Protein AF-A0A2R4SA44-F1 (afdb_monomer)

Structure (mmCIF, N/CA/C/O backbone):
data_AF-A0A2R4SA44-F1
#
_entry.id   AF-A0A2R4SA44-F1
#
loop_
_atom_site.group_PDB
_atom_site.id
_atom_site.type_symbol
_atom_site.label_atom_id
_atom_site.label_alt_id
_atom_site.label_comp_id
_atom_site.label_asym_id
_atom_site.label_entity_id
_atom_site.label_seq_id
_atom_site.pdbx_PDB_ins_code
_atom_site.Cartn_x
_atom_site.Cartn_y
_atom_site.Cartn_z
_atom_site.occupancy
_atom_site.B_iso_or_equiv
_atom_site.auth_seq_id
_atom_site.auth_comp_id
_atom_site.auth_asym_id
_atom_site.auth_atom_id
_atom_site.pdbx_PDB_model_num
ATOM 1 N N . CYS A 1 1 ? -19.743 -7.167 -14.452 1.00 91.62 1 CYS A N 1
ATOM 2 C CA . CYS A 1 1 ? -18.501 -6.461 -14.845 1.00 91.62 1 CYS A CA 1
ATOM 3 C C . CYS A 1 1 ? -17.297 -7.397 -15.004 1.00 91.62 1 CYS A C 1
ATOM 5 O O . CYS A 1 1 ? -16.181 -6.902 -15.011 1.00 91.62 1 CYS A O 1
ATOM 7 N N . GLN A 1 2 ? -17.499 -8.715 -15.135 1.00 97.06 2 GLN A N 1
ATOM 8 C CA . GLN A 1 2 ? -16.408 -9.694 -15.089 1.00 97.06 2 GLN A CA 1
ATOM 9 C C . GLN A 1 2 ? -15.374 -9.476 -16.199 1.00 97.06 2 GLN A C 1
ATOM 11 O O . GLN A 1 2 ? -14.246 -9.126 -15.887 1.00 97.06 2 GLN A O 1
ATOM 16 N N . ASN A 1 3 ? -15.797 -9.487 -17.468 1.00 97.31 3 ASN A N 1
ATOM 17 C CA . ASN A 1 3 ? -14.891 -9.265 -18.604 1.00 97.31 3 ASN A CA 1
ATOM 18 C C . ASN A 1 3 ? -14.083 -7.960 -18.492 1.00 97.31 3 ASN A C 1
ATOM 20 O O . ASN A 1 3 ? -12.915 -7.919 -18.849 1.00 97.31 3 ASN A O 1
ATOM 24 N N . THR A 1 4 ? -14.688 -6.880 -17.989 1.00 97.94 4 THR A N 1
ATOM 25 C CA . THR A 1 4 ? -13.991 -5.596 -17.808 1.00 97.94 4 THR A CA 1
ATOM 26 C C . THR A 1 4 ? -12.932 -5.666 -16.709 1.00 97.94 4 THR A C 1
ATOM 28 O O . THR A 1 4 ? -11.881 -5.046 -16.841 1.00 97.94 4 THR A O 1
ATOM 31 N N . ILE A 1 5 ? -13.203 -6.407 -15.631 1.00 98.12 5 ILE A N 1
ATOM 32 C CA . ILE A 1 5 ? -12.246 -6.625 -14.542 1.00 98.12 5 ILE A CA 1
ATOM 33 C C . ILE A 1 5 ? -11.089 -7.493 -15.036 1.00 98.12 5 ILE A C 1
ATOM 35 O O . ILE A 1 5 ? -9.943 -7.129 -14.801 1.00 98.12 5 ILE A O 1
ATOM 39 N N . ASP A 1 6 ? -11.371 -8.569 -15.768 1.00 98.12 6 ASP A N 1
ATOM 40 C CA . ASP A 1 6 ? -10.335 -9.464 -16.295 1.00 98.12 6 ASP A CA 1
ATOM 41 C C . ASP A 1 6 ? -9.391 -8.706 -17.240 1.00 98.12 6 ASP A C 1
ATOM 43 O O . ASP A 1 6 ? -8.179 -8.708 -17.045 1.00 98.12 6 ASP A O 1
ATOM 47 N N . ILE A 1 7 ? -9.947 -7.912 -18.166 1.00 98.06 7 ILE A N 1
ATOM 48 C CA . ILE A 1 7 ? -9.161 -7.044 -19.056 1.00 98.06 7 ILE A CA 1
ATOM 49 C C . ILE A 1 7 ? -8.307 -6.046 -18.260 1.00 98.06 7 ILE A C 1
ATOM 51 O O . ILE A 1 7 ? -7.158 -5.790 -18.620 1.00 98.06 7 ILE A O 1
ATOM 55 N N . LEU A 1 8 ? -8.843 -5.448 -17.192 1.00 97.94 8 LEU A N 1
ATOM 56 C CA . 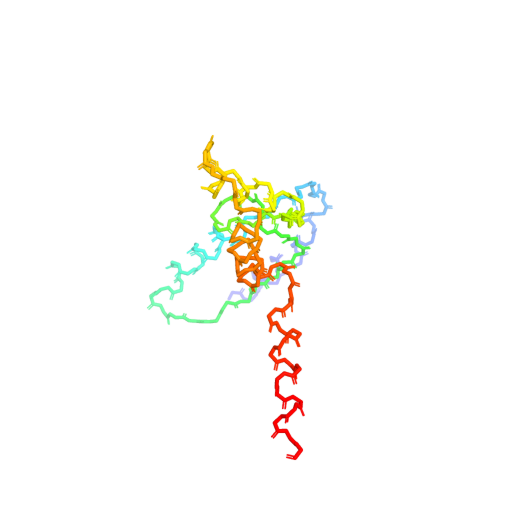LEU A 1 8 ? -8.075 -4.523 -16.355 1.00 97.94 8 LEU A CA 1
ATOM 57 C C . LEU A 1 8 ? -6.901 -5.234 -15.668 1.00 97.94 8 LEU A C 1
ATOM 59 O O . LEU A 1 8 ? -5.798 -4.686 -15.637 1.00 97.94 8 LEU A O 1
ATOM 63 N N . LEU A 1 9 ? -7.136 -6.428 -15.123 1.00 97.62 9 LEU A N 1
ATOM 64 C CA . LEU A 1 9 ? -6.130 -7.206 -14.401 1.00 97.62 9 LEU A CA 1
ATOM 65 C C . LEU A 1 9 ? -5.030 -7.724 -15.334 1.00 97.62 9 LEU A C 1
ATOM 67 O O . LEU A 1 9 ? -3.857 -7.612 -14.980 1.00 97.62 9 LEU A O 1
ATOM 71 N N . ASP A 1 10 ? -5.378 -8.181 -16.538 1.00 97.81 10 ASP A N 1
ATOM 72 C CA . ASP A 1 10 ? -4.411 -8.627 -17.550 1.00 97.81 10 ASP A CA 1
ATOM 73 C C . ASP A 1 10 ? -3.506 -7.483 -18.026 1.00 97.81 10 ASP A C 1
ATOM 75 O O . ASP A 1 10 ? -2.307 -7.662 -18.252 1.00 97.81 10 ASP A O 1
ATOM 79 N N . ASN A 1 11 ? -4.061 -6.273 -18.141 1.00 97.88 11 ASN A N 1
ATOM 80 C CA . ASN A 1 11 ? -3.314 -5.098 -18.588 1.00 97.88 11 ASN A CA 1
ATOM 81 C C . ASN A 1 11 ? -2.525 -4.407 -17.470 1.00 97.88 11 ASN A C 1
ATOM 83 O O . ASN A 1 11 ? -1.616 -3.628 -17.769 1.00 97.88 11 ASN A O 1
ATOM 87 N N . LEU A 1 12 ? -2.831 -4.680 -16.195 1.00 96.75 12 LEU A N 1
ATOM 88 C CA . LEU A 1 12 ? -2.193 -4.029 -15.048 1.00 96.75 12 LEU A CA 1
ATOM 89 C C . LEU A 1 12 ? -0.655 -4.116 -15.126 1.00 96.75 12 LEU A C 1
ATOM 91 O O . LEU A 1 12 ? -0.002 -3.075 -15.167 1.00 96.75 12 LEU A O 1
ATOM 95 N N . PRO A 1 13 ? -0.022 -5.295 -15.266 1.00 96.69 13 PRO A N 1
ATOM 96 C CA . PRO A 1 13 ? 1.438 -5.372 -15.295 1.00 96.69 13 PRO A CA 1
ATOM 97 C C . PRO A 1 13 ? 2.054 -4.607 -16.473 1.00 96.69 13 PRO A C 1
ATOM 99 O O . PRO A 1 13 ? 3.111 -3.991 -16.331 1.00 96.69 13 PRO A O 1
ATOM 102 N N . ALA A 1 14 ? 1.388 -4.613 -17.632 1.00 97.38 14 ALA A N 1
ATOM 103 C CA . ALA A 1 14 ? 1.854 -3.912 -18.823 1.00 97.38 14 ALA A CA 1
ATOM 104 C C . ALA A 1 14 ? 1.807 -2.386 -18.649 1.00 97.38 14 ALA A C 1
ATOM 106 O O . ALA A 1 14 ? 2.767 -1.708 -19.018 1.00 97.38 14 ALA A O 1
ATOM 107 N N . MET A 1 15 ? 0.746 -1.852 -18.030 1.00 97.50 15 MET A N 1
ATOM 108 C CA . MET A 1 15 ? 0.586 -0.413 -17.782 1.00 97.50 15 MET A CA 1
ATOM 109 C C . MET A 1 15 ? 1.696 0.169 -16.893 1.00 97.50 15 MET A C 1
ATOM 111 O O . MET A 1 15 ? 2.136 1.293 -17.129 1.00 97.50 15 MET A O 1
ATOM 115 N N . TRP A 1 16 ? 2.195 -0.590 -15.910 1.00 95.44 16 TRP A N 1
ATOM 116 C CA . TRP A 1 16 ? 3.233 -0.126 -14.974 1.00 95.44 16 TRP A CA 1
ATOM 117 C C . TRP A 1 16 ? 4.637 -0.697 -15.232 1.00 95.44 16 TRP A C 1
ATOM 119 O O . TRP A 1 16 ? 5.556 -0.391 -14.473 1.00 95.44 16 TRP A O 1
ATOM 129 N N . ARG A 1 17 ? 4.851 -1.461 -16.315 1.00 96.19 17 ARG A N 1
ATOM 130 C CA . ARG A 1 17 ? 6.120 -2.169 -16.599 1.00 96.19 17 ARG A CA 1
ATOM 131 C C . ARG A 1 17 ? 7.368 -1.281 -16.565 1.00 96.19 17 ARG A C 1
ATOM 133 O O . ARG A 1 17 ? 8.423 -1.731 -16.136 1.00 96.19 17 ARG A O 1
ATOM 140 N N . ASN A 1 18 ? 7.251 -0.038 -17.028 1.00 96.31 18 ASN A N 1
ATOM 141 C CA . ASN A 1 18 ? 8.365 0.912 -17.125 1.00 96.31 18 ASN A CA 1
ATOM 142 C C . ASN A 1 18 ? 8.269 2.052 -16.097 1.00 96.31 18 ASN A C 1
ATOM 144 O O . ASN A 1 18 ? 8.888 3.102 -16.282 1.00 96.31 18 ASN A O 1
ATOM 148 N N . ASN A 1 19 ? 7.476 1.878 -15.035 1.00 94.06 19 ASN A N 1
ATOM 149 C CA . ASN A 1 19 ? 7.352 2.879 -13.984 1.00 94.06 19 ASN A CA 1
ATOM 150 C C . ASN A 1 19 ? 8.675 3.016 -13.205 1.00 94.06 19 ASN A C 1
ATOM 152 O O . ASN A 1 19 ? 9.236 2.025 -12.743 1.00 94.06 19 ASN A O 1
ATOM 156 N N . LYS A 1 20 ? 9.162 4.253 -13.057 1.00 94.81 20 LYS A N 1
ATOM 157 C CA . LYS A 1 20 ? 10.383 4.598 -12.304 1.00 94.81 20 LYS A CA 1
ATOM 158 C C . LYS A 1 20 ? 10.092 5.331 -10.992 1.00 94.81 20 LYS A C 1
ATOM 160 O O . LYS A 1 20 ? 11.026 5.712 -10.292 1.00 94.81 20 LYS A O 1
ATOM 165 N N . THR A 1 21 ? 8.822 5.571 -10.673 1.00 91.31 21 THR A N 1
ATOM 166 C CA . THR A 1 21 ? 8.421 6.249 -9.442 1.00 91.31 21 THR A CA 1
ATOM 167 C C . THR A 1 21 ? 8.737 5.365 -8.243 1.00 91.31 21 THR A C 1
ATOM 169 O O . THR A 1 21 ? 8.217 4.259 -8.118 1.00 91.31 21 THR A O 1
ATOM 172 N N . ILE A 1 22 ? 9.589 5.878 -7.360 1.00 89.00 22 ILE A N 1
ATOM 173 C CA . ILE A 1 22 ? 9.940 5.250 -6.078 1.00 89.00 22 ILE A CA 1
ATOM 174 C C . ILE A 1 22 ? 9.059 5.748 -4.926 1.00 89.00 22 ILE A C 1
ATOM 176 O O . ILE A 1 22 ? 9.109 5.205 -3.823 1.00 89.00 22 ILE A O 1
ATOM 180 N N . ASP A 1 23 ? 8.267 6.787 -5.184 1.00 90.69 23 ASP A N 1
ATOM 181 C CA . ASP A 1 23 ? 7.440 7.449 -4.190 1.00 90.69 23 ASP A CA 1
ATOM 182 C C . ASP A 1 23 ? 6.164 6.667 -3.874 1.00 90.69 23 ASP A C 1
ATOM 184 O O . ASP A 1 23 ? 5.555 6.028 -4.734 1.00 90.69 23 ASP A O 1
ATOM 188 N N . CYS A 1 24 ? 5.738 6.749 -2.618 1.00 90.06 24 CYS A N 1
ATOM 189 C CA . CYS A 1 24 ? 4.569 6.061 -2.097 1.00 90.06 24 CYS A CA 1
ATOM 190 C C . CYS A 1 24 ? 3.648 7.052 -1.375 1.00 90.06 24 CYS A C 1
ATOM 192 O O . CYS A 1 24 ? 4.022 7.637 -0.358 1.00 90.06 24 CYS A O 1
ATOM 194 N N . CYS A 1 25 ? 2.421 7.205 -1.885 1.00 94.44 25 CYS A N 1
ATOM 195 C CA . CYS A 1 25 ? 1.391 8.117 -1.369 1.00 94.44 25 CYS A CA 1
ATOM 196 C C . CYS A 1 25 ? 0.269 7.407 -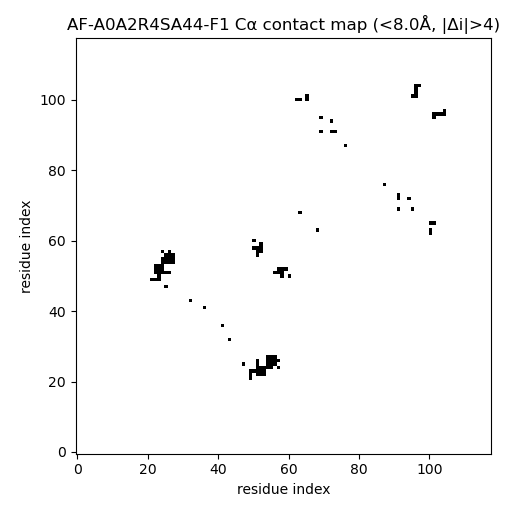0.590 1.00 94.44 25 CYS A C 1
ATOM 198 O O . CYS A 1 25 ? -0.896 7.814 -0.638 1.00 94.44 25 CYS A O 1
ATOM 200 N N . ALA A 1 26 ? 0.597 6.318 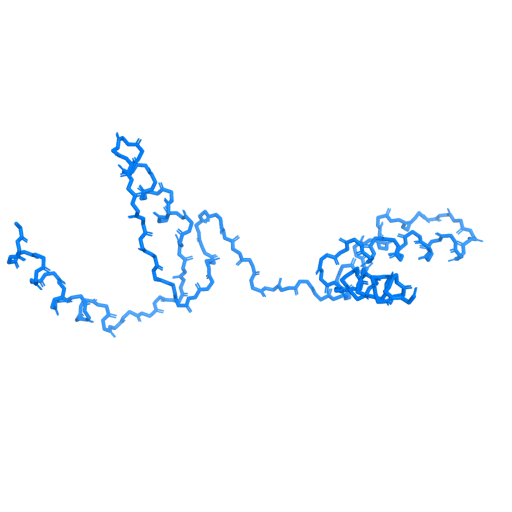0.113 1.00 92.88 26 ALA A N 1
ATOM 201 C CA . ALA A 1 26 ? -0.403 5.417 0.684 1.00 92.88 26 ALA A CA 1
ATOM 202 C C . ALA A 1 26 ? -1.425 6.110 1.600 1.00 92.88 26 ALA A C 1
ATOM 204 O O . ALA A 1 26 ? -2.603 5.771 1.539 1.00 92.88 26 ALA A O 1
ATOM 205 N N . GLY A 1 27 ? -1.030 7.101 2.407 1.00 92.94 27 GLY A N 1
ATOM 206 C CA . GLY A 1 27 ? -1.975 7.786 3.295 1.00 92.94 27 GLY A CA 1
ATOM 207 C C . GLY A 1 27 ? -3.049 8.570 2.538 1.00 92.94 27 GLY A C 1
ATOM 208 O O . GLY A 1 27 ? -4.232 8.475 2.870 1.00 92.94 27 GLY A O 1
ATOM 209 N N . SER A 1 28 ? -2.677 9.253 1.452 1.00 94.19 28 SER A N 1
ATOM 210 C CA . SER A 1 28 ? -3.643 9.904 0.558 1.00 94.19 28 SER A CA 1
ATOM 211 C C . SER A 1 28 ? -4.566 8.884 -0.122 1.00 94.19 28 SER A C 1
ATOM 213 O O . SER A 1 28 ? -5.775 9.113 -0.203 1.00 94.19 28 SER A O 1
ATOM 215 N N . ALA A 1 29 ? -4.031 7.735 -0.552 1.00 93.81 29 ALA A N 1
ATOM 216 C CA . ALA A 1 29 ? -4.827 6.657 -1.143 1.00 93.81 29 ALA A CA 1
ATOM 217 C C . ALA A 1 29 ? -5.831 6.056 -0.139 1.00 93.81 29 ALA A C 1
ATOM 219 O O . ALA A 1 29 ? -7.004 5.881 -0.470 1.00 93.81 29 ALA A O 1
ATOM 220 N N . ILE A 1 30 ? -5.408 5.815 1.108 1.00 94.62 30 ILE A N 1
ATOM 221 C CA . ILE A 1 30 ? -6.269 5.317 2.191 1.00 94.62 30 ILE A CA 1
ATOM 222 C C . ILE A 1 30 ? -7.374 6.322 2.505 1.00 94.62 30 ILE A C 1
ATOM 224 O O . ILE A 1 30 ? -8.527 5.923 2.670 1.00 94.62 30 ILE A O 1
ATOM 228 N N . LYS A 1 31 ? -7.067 7.622 2.557 1.00 93.31 31 LYS A N 1
ATOM 229 C CA . LYS A 1 31 ? -8.082 8.660 2.769 1.00 93.31 31 LYS A CA 1
ATOM 230 C C . LYS A 1 31 ? -9.132 8.653 1.662 1.00 93.31 31 LYS A C 1
ATOM 232 O O . LYS A 1 31 ? -10.323 8.629 1.966 1.00 93.31 31 LYS A O 1
ATOM 237 N N . ALA A 1 32 ? -8.709 8.617 0.398 1.00 94.31 32 ALA A N 1
ATOM 238 C CA . ALA A 1 32 ? -9.626 8.550 -0.738 1.00 94.31 32 ALA A CA 1
ATOM 239 C C . ALA A 1 32 ? -10.501 7.288 -0.685 1.00 94.31 32 ALA A C 1
ATOM 241 O O . ALA A 1 32 ? -11.725 7.372 -0.783 1.00 94.31 32 ALA A O 1
ATOM 242 N N . ALA A 1 33 ? -9.894 6.128 -0.440 1.00 93.00 33 ALA A N 1
ATOM 243 C CA . ALA A 1 33 ? -10.624 4.877 -0.316 1.00 93.00 33 ALA A CA 1
ATOM 244 C C . ALA A 1 33 ? -11.589 4.893 0.887 1.00 93.00 33 ALA A C 1
ATOM 246 O O . ALA A 1 33 ? -12.733 4.466 0.762 1.00 93.00 33 ALA A O 1
ATOM 247 N N . THR A 1 34 ? -11.200 5.478 2.022 1.00 92.56 34 THR A N 1
ATOM 248 C CA . THR A 1 34 ? -12.078 5.641 3.195 1.00 92.56 34 THR A CA 1
ATOM 249 C C . THR A 1 34 ? -13.282 6.531 2.885 1.00 92.56 34 THR A C 1
ATOM 251 O O . THR A 1 34 ? -14.389 6.231 3.324 1.00 92.56 34 THR A O 1
ATOM 254 N N . LEU A 1 35 ? -13.110 7.595 2.092 1.00 94.00 35 LEU A N 1
ATOM 255 C CA . LEU A 1 35 ? -14.228 8.437 1.648 1.00 94.00 35 LEU A CA 1
ATOM 256 C C . LEU A 1 35 ? -15.227 7.659 0.782 1.00 94.00 35 LEU A C 1
ATOM 258 O O . LEU A 1 35 ? -16.433 7.843 0.948 1.00 94.00 35 LEU A O 1
ATOM 262 N N . VAL A 1 36 ? -14.741 6.768 -0.088 1.00 93.06 36 VAL A N 1
ATOM 263 C CA . VAL A 1 36 ? -15.589 5.872 -0.892 1.00 93.06 36 VAL A CA 1
ATOM 264 C C . VAL A 1 36 ? -16.314 4.862 0.004 1.00 93.06 36 VAL A C 1
ATOM 266 O O . VAL A 1 36 ? -17.527 4.692 -0.115 1.00 93.06 36 VAL A O 1
ATOM 269 N N . LEU A 1 37 ? -15.604 4.243 0.954 1.00 93.88 37 LEU A N 1
ATOM 270 C CA . LEU A 1 37 ? -16.178 3.257 1.873 1.00 93.88 37 LEU A CA 1
ATOM 271 C C . LEU A 1 37 ? -17.109 3.881 2.929 1.00 93.88 37 LEU A C 1
ATOM 273 O O . LEU A 1 37 ? -17.940 3.167 3.478 1.00 93.88 37 LEU A O 1
ATOM 277 N N . LYS A 1 38 ? -17.044 5.191 3.207 1.00 92.94 38 LYS A N 1
ATOM 278 C CA . LYS A 1 38 ? -17.793 5.847 4.301 1.00 92.94 38 LYS A CA 1
ATOM 279 C C . LYS A 1 38 ? -19.307 5.601 4.268 1.00 92.94 38 LYS A C 1
ATOM 281 O O . LYS A 1 38 ? -19.933 5.562 5.320 1.00 92.94 38 LYS A O 1
ATOM 286 N N . LYS A 1 39 ? -19.903 5.475 3.078 1.00 89.06 39 LYS A N 1
ATOM 287 C CA . LYS A 1 39 ? -21.363 5.334 2.924 1.00 89.06 39 LYS A CA 1
ATOM 288 C C . LYS A 1 39 ? -21.873 3.902 3.099 1.00 89.06 39 LYS A C 1
ATOM 290 O O . LYS A 1 39 ? -23.003 3.725 3.532 1.00 89.06 39 LYS A O 1
ATOM 295 N N . ILE A 1 40 ? -21.073 2.907 2.721 1.00 93.12 40 ILE A N 1
ATOM 296 C CA . ILE A 1 40 ? -21.495 1.496 2.617 1.00 93.12 40 ILE A CA 1
ATOM 297 C C . ILE A 1 40 ? -20.752 0.609 3.629 1.00 93.12 40 ILE A C 1
ATOM 299 O O . ILE A 1 40 ? -21.227 -0.465 3.986 1.00 93.12 40 ILE A O 1
ATOM 303 N N . GLY A 1 41 ? -19.604 1.066 4.131 1.00 90.75 41 GLY A N 1
ATOM 304 C CA . GLY A 1 41 ? -18.640 0.235 4.840 1.00 90.75 41 GLY A CA 1
ATOM 305 C C . GLY A 1 41 ? -17.897 -0.708 3.889 1.00 90.75 41 GLY A C 1
ATOM 306 O O . GLY A 1 41 ? -18.062 -0.658 2.670 1.00 90.75 41 GLY A O 1
ATOM 307 N N . GLY A 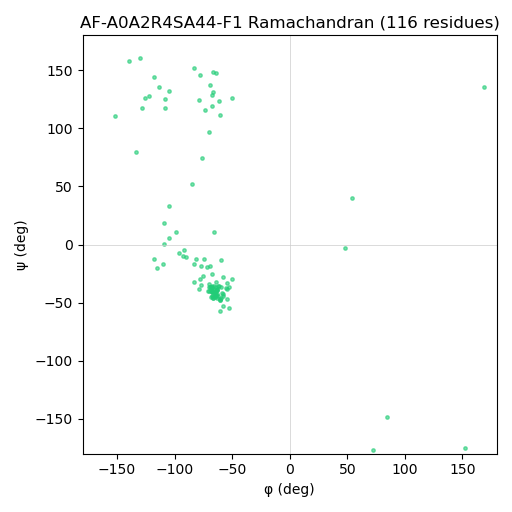1 42 ? -17.040 -1.565 4.443 1.00 92.06 42 GLY A N 1
ATOM 308 C CA . GLY A 1 42 ? -16.330 -2.584 3.671 1.00 92.06 42 GLY A CA 1
ATOM 309 C C . GLY A 1 42 ? -14.985 -2.970 4.272 1.00 92.06 42 GLY A C 1
ATOM 310 O O . GLY A 1 42 ? -14.604 -2.509 5.346 1.00 92.06 42 GLY A O 1
ATOM 311 N N . LYS A 1 43 ? -14.260 -3.825 3.548 1.00 93.25 43 LYS A N 1
ATOM 312 C CA . LYS A 1 43 ? -12.874 -4.190 3.852 1.00 93.25 43 LYS A CA 1
ATOM 313 C C . LYS A 1 43 ? -11.970 -3.656 2.748 1.00 93.25 43 LYS A C 1
ATOM 315 O O . LYS A 1 43 ? -12.292 -3.788 1.572 1.00 93.25 43 LYS A O 1
ATOM 320 N N . MET A 1 44 ? -10.848 -3.066 3.139 1.00 90.62 44 MET A N 1
ATOM 321 C CA . MET A 1 44 ? -9.815 -2.593 2.222 1.00 90.62 44 MET A CA 1
ATOM 322 C C . MET A 1 44 ? -8.637 -3.563 2.265 1.00 90.62 44 MET A C 1
ATOM 324 O O . MET A 1 44 ? -8.180 -3.921 3.348 1.00 90.62 44 MET A O 1
ATOM 328 N N . ILE A 1 45 ? -8.150 -3.973 1.096 1.00 94.94 45 ILE A N 1
ATOM 329 C CA . ILE A 1 45 ? -6.903 -4.729 0.955 1.00 94.94 45 ILE A CA 1
ATOM 330 C C . ILE A 1 45 ? -5.889 -3.783 0.327 1.00 94.94 45 ILE A C 1
ATOM 332 O O . ILE A 1 45 ? -6.162 -3.185 -0.713 1.00 94.94 45 ILE A O 1
ATOM 336 N N . LEU A 1 46 ? -4.742 -3.623 0.979 1.00 91.38 46 LEU A N 1
ATOM 337 C CA . LEU A 1 46 ? -3.707 -2.686 0.574 1.00 91.38 46 LEU A CA 1
ATOM 338 C C . LEU A 1 46 ? -2.381 -3.429 0.421 1.00 91.38 46 LEU A C 1
ATOM 340 O O . LEU A 1 46 ? -1.928 -4.090 1.354 1.00 91.38 46 LEU A O 1
ATOM 344 N N . PHE A 1 47 ? -1.760 -3.296 -0.748 1.00 92.75 47 PHE A N 1
ATOM 345 C CA . PHE A 1 47 ? -0.448 -3.863 -1.047 1.00 92.75 47 PHE A CA 1
ATOM 346 C C . PHE A 1 47 ? 0.570 -2.723 -1.112 1.00 92.75 47 PHE A C 1
ATOM 348 O O . PHE A 1 47 ? 0.446 -1.837 -1.956 1.00 92.75 47 PHE A O 1
ATOM 355 N N . LEU A 1 48 ? 1.562 -2.725 -0.218 1.00 90.00 48 LEU A N 1
ATOM 356 C CA . LEU A 1 48 ? 2.689 -1.791 -0.257 1.00 90.00 48 LEU A CA 1
ATOM 357 C C . LEU A 1 48 ? 3.998 -2.551 -0.435 1.00 90.00 48 LEU A C 1
ATOM 359 O O . LEU A 1 48 ? 4.197 -3.604 0.165 1.00 90.00 48 LEU A O 1
ATOM 363 N N . SER A 1 49 ? 4.915 -1.952 -1.186 1.00 87.75 49 SER A N 1
ATOM 364 C CA . SER A 1 49 ? 6.310 -2.388 -1.299 1.00 87.75 49 SER A CA 1
ATOM 365 C C . SER A 1 49 ? 7.301 -1.421 -0.641 1.00 87.75 49 SER A C 1
ATOM 367 O O . SER A 1 49 ? 8.448 -1.791 -0.412 1.00 87.75 49 SER A O 1
ATOM 369 N N . SER A 1 50 ? 6.873 -0.187 -0.356 1.00 85.94 50 SER A N 1
ATOM 370 C CA . SER A 1 50 ? 7.725 0.920 0.092 1.00 85.94 50 SER A CA 1
ATOM 371 C C . SER A 1 50 ? 7.041 1.732 1.191 1.00 85.94 50 SER A C 1
ATOM 373 O O . SER A 1 50 ? 5.816 1.720 1.321 1.00 85.94 50 SER A O 1
ATOM 375 N N . ILE A 1 51 ? 7.840 2.453 1.980 1.00 86.38 51 ILE A N 1
ATOM 376 C CA . ILE A 1 51 ? 7.348 3.320 3.057 1.00 86.38 51 ILE A CA 1
ATOM 377 C C . ILE A 1 51 ? 6.617 4.529 2.446 1.00 86.38 51 ILE A C 1
ATOM 379 O O . ILE A 1 51 ? 7.143 5.110 1.494 1.00 86.38 51 ILE A O 1
ATOM 383 N N . PRO A 1 52 ? 5.456 4.951 2.986 1.00 88.94 52 PRO A N 1
ATOM 384 C CA . PRO A 1 52 ? 4.774 6.162 2.537 1.00 88.94 52 PRO A CA 1
ATOM 385 C C . PRO A 1 52 ? 5.668 7.385 2.750 1.00 88.94 52 PRO A C 1
ATOM 387 O O . PRO A 1 52 ? 5.933 7.762 3.887 1.00 88.94 52 PRO A O 1
ATOM 390 N N . ASN A 1 53 ? 6.151 7.998 1.674 1.00 87.38 53 ASN A N 1
ATOM 391 C CA . ASN A 1 53 ? 7.140 9.079 1.726 1.00 87.38 53 ASN A CA 1
ATOM 392 C C . ASN A 1 53 ? 6.616 10.409 1.157 1.00 87.38 53 ASN A C 1
ATOM 394 O O . ASN A 1 53 ? 7.214 11.452 1.412 1.00 87.38 53 ASN A O 1
ATOM 398 N N . ILE A 1 54 ? 5.474 10.390 0.463 1.00 91.31 54 ILE A N 1
ATOM 399 C CA . ILE A 1 54 ? 4.793 11.576 -0.068 1.00 91.31 54 ILE A CA 1
ATOM 400 C C . ILE A 1 54 ? 3.301 11.578 0.302 1.00 91.31 54 ILE A C 1
ATOM 402 O O . ILE A 1 54 ? 2.715 10.538 0.598 1.00 91.31 54 ILE A O 1
ATOM 406 N N . GLY A 1 55 ? 2.661 12.747 0.247 1.00 90.12 55 GLY A N 1
ATOM 407 C CA . GLY A 1 55 ? 1.223 12.893 0.496 1.00 90.12 55 GLY A CA 1
ATOM 408 C C . GLY A 1 55 ? 0.856 13.027 1.976 1.00 90.12 55 GLY A C 1
ATOM 409 O O . GLY A 1 55 ? 1.589 13.622 2.761 1.00 90.12 55 GLY A O 1
ATOM 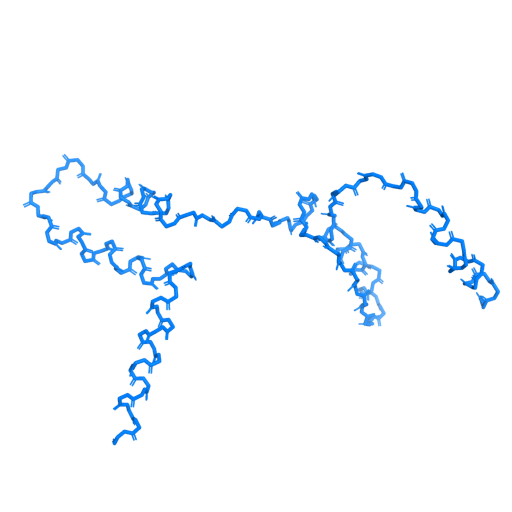410 N N . GLU A 1 56 ? -0.322 12.527 2.350 1.00 87.25 56 GLU A N 1
ATOM 411 C CA . GLU A 1 56 ? -0.781 12.519 3.744 1.00 87.25 56 GLU A CA 1
ATOM 412 C C . GLU A 1 56 ? -0.215 11.318 4.512 1.00 87.25 56 GLU A C 1
ATOM 414 O O . GLU A 1 56 ? 0.032 10.267 3.922 1.00 87.25 56 GLU A O 1
ATOM 419 N N . LEU A 1 57 ? -0.055 11.464 5.835 1.00 86.00 57 LEU A N 1
ATOM 420 C CA . LEU A 1 57 ? 0.452 10.418 6.740 1.00 86.00 57 LEU A CA 1
ATOM 421 C C . LEU A 1 57 ? 1.807 9.838 6.294 1.00 86.00 57 LEU A C 1
ATOM 423 O O . LEU A 1 57 ? 2.033 8.628 6.361 1.00 86.00 57 LEU A O 1
ATOM 427 N N . THR A 1 58 ? 2.703 10.704 5.816 1.00 85.75 58 THR A N 1
ATOM 428 C CA . THR A 1 58 ? 4.059 10.303 5.442 1.00 85.75 58 THR A CA 1
ATOM 429 C C . THR A 1 58 ? 4.857 9.864 6.654 1.00 85.75 58 THR A C 1
ATOM 431 O O . THR A 1 58 ? 4.685 10.353 7.772 1.00 85.75 58 THR A O 1
ATOM 434 N N . VAL A 1 59 ? 5.761 8.925 6.414 1.00 80.50 59 VAL A N 1
ATOM 435 C CA . VAL A 1 59 ? 6.646 8.362 7.417 1.00 80.50 59 VAL A CA 1
ATOM 436 C C . VAL A 1 59 ? 8.075 8.592 6.959 1.00 80.50 59 VAL A C 1
ATOM 438 O O . VAL A 1 59 ? 8.464 8.247 5.844 1.00 80.50 59 VAL A O 1
ATOM 441 N N . ASN A 1 60 ? 8.878 9.176 7.842 1.00 72.06 60 ASN A N 1
ATOM 442 C CA . ASN A 1 60 ? 10.303 9.302 7.602 1.00 72.06 60 ASN A CA 1
ATOM 443 C C . ASN A 1 60 ? 10.986 7.959 7.900 1.00 72.06 60 ASN A C 1
ATOM 445 O O . ASN A 1 60 ? 10.863 7.425 9.001 1.00 72.06 60 ASN A O 1
ATOM 449 N N . ALA A 1 61 ? 11.719 7.419 6.925 1.00 61.91 61 ALA A N 1
ATOM 450 C CA . ALA A 1 61 ? 12.526 6.212 7.106 1.00 61.91 61 ALA A CA 1
ATOM 451 C C . ALA A 1 61 ? 13.748 6.445 8.017 1.00 61.91 61 ALA A C 1
ATOM 453 O O . ALA A 1 61 ? 14.314 5.491 8.555 1.00 61.91 61 ALA A O 1
ATOM 454 N N . SER A 1 62 ? 14.151 7.706 8.207 1.00 62.47 62 SER A N 1
ATOM 455 C CA . SER A 1 62 ? 15.187 8.095 9.157 1.00 62.47 62 SER A CA 1
ATOM 456 C C . SER A 1 62 ? 14.658 7.926 10.578 1.00 62.47 62 SER A C 1
ATOM 458 O O . SER A 1 62 ? 13.971 8.793 11.122 1.00 62.47 62 SER A O 1
ATOM 460 N N . ARG A 1 63 ? 14.979 6.785 11.194 1.00 56.34 63 ARG A N 1
ATOM 461 C CA . ARG A 1 63 ? 14.959 6.676 12.654 1.00 56.34 63 ARG A CA 1
ATOM 462 C C . ARG A 1 63 ? 15.977 7.678 13.171 1.00 56.34 63 ARG A C 1
ATOM 464 O O . ARG A 1 63 ? 17.141 7.609 12.778 1.00 56.34 63 ARG A O 1
ATOM 471 N N . GLU A 1 64 ? 15.551 8.592 14.038 1.00 57.75 64 GLU A N 1
ATOM 472 C CA . GLU A 1 64 ? 16.507 9.435 14.749 1.00 57.75 64 GLU A CA 1
ATOM 473 C C . GLU A 1 64 ? 17.578 8.548 15.370 1.00 57.75 64 GLU A C 1
ATOM 475 O O . GLU A 1 64 ? 17.279 7.584 16.074 1.00 57.75 64 GLU A O 1
ATOM 480 N N . SER A 1 65 ? 18.839 8.846 15.081 1.00 56.34 65 SER A N 1
ATOM 481 C CA . SER A 1 65 ? 19.930 8.188 15.772 1.00 56.34 65 SER A CA 1
ATOM 482 C C . SER A 1 65 ? 19.863 8.570 17.251 1.00 56.34 65 SER A C 1
ATOM 484 O O . SER A 1 65 ? 19.497 9.695 17.610 1.00 56.34 65 SER A O 1
ATOM 486 N N . LYS A 1 66 ? 20.270 7.647 18.132 1.00 56.06 66 LYS A N 1
ATOM 487 C CA . LYS A 1 66 ? 20.339 7.898 19.583 1.00 56.06 66 LYS A CA 1
ATOM 488 C C . LYS A 1 66 ? 21.091 9.202 19.907 1.00 56.06 66 LYS A C 1
ATOM 490 O O . LYS A 1 66 ? 20.779 9.861 20.892 1.00 56.06 66 LYS A O 1
ATOM 495 N N . THR A 1 67 ? 22.053 9.597 19.069 1.00 56.38 67 THR A N 1
ATOM 496 C CA . THR A 1 67 ? 22.834 10.835 19.200 1.00 56.38 67 THR A CA 1
ATOM 497 C C . THR A 1 67 ? 22.028 12.104 18.895 1.00 56.38 67 THR A C 1
ATOM 499 O O . THR A 1 67 ? 22.163 13.083 19.627 1.00 56.38 67 THR A O 1
ATOM 502 N N . THR A 1 68 ? 21.151 12.104 17.884 1.00 58.09 68 THR A N 1
ATOM 503 C CA . THR A 1 68 ? 20.289 13.257 17.559 1.00 58.09 68 THR A CA 1
ATOM 504 C C . THR A 1 68 ? 19.245 13.513 18.647 1.00 58.09 68 THR A C 1
ATOM 506 O O . THR A 1 68 ? 19.032 14.667 19.028 1.00 58.09 68 THR A O 1
ATOM 509 N N . SER A 1 69 ? 18.632 12.459 19.196 1.00 58.16 69 SER A N 1
ATOM 510 C CA . SER A 1 69 ? 17.662 12.601 20.288 1.00 58.16 69 SER A CA 1
ATOM 511 C C . SER A 1 69 ? 18.342 13.088 21.579 1.00 58.16 69 SER A C 1
ATOM 513 O O . SER A 1 69 ? 17.865 14.046 22.185 1.00 58.16 69 SER A O 1
ATOM 515 N N . LYS A 1 70 ? 19.512 12.532 21.947 1.00 57.28 70 LYS A N 1
ATOM 516 C CA . LYS A 1 70 ? 20.320 12.994 23.100 1.00 57.28 70 LYS A CA 1
ATOM 517 C C . LYS A 1 70 ? 20.639 14.492 23.034 1.00 57.28 70 LYS A C 1
ATOM 519 O O . LYS A 1 70 ? 20.440 15.199 24.019 1.00 57.28 70 LYS A O 1
ATOM 524 N N . SER A 1 71 ? 21.081 14.998 21.879 1.00 60.44 71 SER A N 1
ATOM 525 C CA . SER A 1 71 ? 21.418 16.421 21.708 1.00 60.44 71 SER A CA 1
ATOM 526 C C . SER A 1 71 ? 20.200 17.348 21.798 1.00 60.44 71 SER A C 1
ATOM 528 O O . SER A 1 71 ? 20.308 18.440 22.354 1.00 60.44 71 SER A O 1
ATOM 530 N N . LYS A 1 72 ? 19.026 16.921 21.311 1.00 62.72 72 LYS A N 1
ATOM 531 C CA . LYS A 1 72 ? 17.786 17.706 21.435 1.00 62.72 72 LYS A CA 1
ATOM 532 C C . LYS A 1 72 ? 17.321 17.833 22.885 1.00 62.72 72 LYS A C 1
ATOM 534 O O . LYS A 1 72 ? 17.022 18.941 23.319 1.00 62.72 72 LYS A O 1
ATOM 539 N N . TYR A 1 73 ? 17.318 16.743 23.654 1.00 58.88 73 TYR A N 1
ATOM 540 C CA . TYR A 1 73 ? 16.945 16.803 25.072 1.00 58.88 73 TYR A CA 1
ATOM 541 C C . TYR A 1 73 ? 17.994 17.531 25.918 1.00 58.88 73 TYR A C 1
ATOM 543 O O . TYR A 1 73 ? 17.631 18.311 26.794 1.00 58.88 73 TYR A O 1
ATOM 551 N N . LYS A 1 74 ? 19.286 17.365 25.609 1.00 60.56 74 LYS A N 1
ATOM 552 C CA . LYS A 1 74 ? 20.366 18.111 26.268 1.00 60.56 74 LYS A CA 1
ATOM 553 C C . LYS A 1 74 ? 20.227 19.624 26.082 1.00 60.56 74 LYS A C 1
ATOM 555 O O . LYS A 1 74 ? 20.486 20.358 27.023 1.00 60.56 74 LYS A O 1
ATOM 560 N N . ASN A 1 75 ? 19.775 20.091 24.918 1.00 61.59 75 ASN A N 1
ATOM 561 C CA . ASN A 1 75 ? 19.541 21.520 24.680 1.00 61.59 75 ASN A CA 1
ATOM 562 C C . ASN A 1 75 ? 18.266 22.056 25.357 1.00 61.59 75 ASN A C 1
ATOM 564 O O . ASN A 1 75 ? 18.209 23.238 25.669 1.00 61.59 75 ASN A O 1
ATOM 568 N N . ILE A 1 76 ? 17.254 21.213 25.594 1.00 60.88 76 ILE A N 1
ATOM 569 C CA . ILE A 1 76 ? 16.008 21.613 26.276 1.00 60.88 76 ILE A CA 1
ATOM 570 C C . ILE A 1 76 ? 16.202 21.686 27.797 1.00 60.88 76 ILE A C 1
ATOM 572 O O . ILE A 1 76 ? 15.671 22.586 28.442 1.00 60.88 76 ILE A O 1
ATOM 576 N N . TYR A 1 77 ? 16.973 20.758 28.372 1.00 58.66 77 TYR A N 1
ATOM 577 C CA . TYR A 1 77 ? 17.258 20.716 29.813 1.00 58.66 77 TYR A CA 1
ATOM 578 C C . TYR A 1 77 ? 18.590 21.378 30.199 1.00 58.66 77 TYR A C 1
ATOM 580 O O . TYR A 1 77 ? 18.873 21.557 31.382 1.00 58.66 77 TYR A O 1
ATOM 588 N N . GLY A 1 78 ? 19.400 21.777 29.216 1.00 55.22 78 GLY A N 1
ATOM 589 C CA . GLY A 1 78 ? 20.642 22.522 29.397 1.00 55.22 78 GLY A CA 1
ATOM 590 C C . GLY A 1 78 ? 20.372 23.990 29.702 1.00 55.22 78 GLY A C 1
ATOM 591 O O . GLY A 1 78 ? 20.548 24.851 28.847 1.00 55.22 78 GLY A O 1
ATOM 592 N N . SER A 1 79 ? 19.933 24.282 30.925 1.00 49.19 79 SER A N 1
ATOM 593 C CA . SER A 1 79 ? 19.943 25.650 31.445 1.00 49.19 79 SER A CA 1
ATOM 594 C C . SER A 1 79 ? 21.394 26.114 31.624 1.00 49.19 79 SER A C 1
ATOM 596 O O . SER A 1 79 ? 22.195 25.412 32.239 1.00 49.19 79 SER A O 1
ATOM 598 N N . ASN A 1 80 ? 21.732 27.309 31.125 1.00 53.59 80 ASN A N 1
ATOM 599 C CA . ASN A 1 80 ? 23.078 27.914 31.148 1.00 53.59 80 ASN A CA 1
ATOM 600 C C . ASN A 1 80 ? 23.624 28.258 32.549 1.00 53.59 80 ASN A C 1
ATOM 602 O O . ASN A 1 80 ? 24.627 28.951 32.668 1.00 53.59 80 ASN A O 1
ATOM 606 N N . ASN A 1 81 ? 22.977 27.804 33.614 1.00 57.94 81 ASN A N 1
ATOM 607 C CA . ASN A 1 81 ? 23.441 27.968 34.980 1.00 57.94 81 ASN A CA 1
ATOM 608 C C . ASN A 1 81 ? 22.904 26.800 35.796 1.00 57.94 81 ASN A C 1
ATOM 610 O O . ASN A 1 81 ? 21.694 26.730 36.002 1.00 57.94 81 ASN A O 1
ATOM 614 N N . THR A 1 82 ? 23.775 25.886 36.226 1.00 48.19 82 THR A N 1
ATOM 615 C CA . THR A 1 82 ? 23.810 25.299 37.583 1.00 48.19 82 THR A CA 1
ATOM 616 C C . THR A 1 82 ? 24.751 24.099 37.629 1.00 48.19 82 THR A C 1
ATOM 618 O O . THR A 1 82 ? 24.786 23.235 36.757 1.00 48.19 82 THR A O 1
ATOM 621 N N . GLN A 1 83 ? 25.543 24.093 38.688 1.00 55.25 83 GLN A N 1
ATOM 622 C CA . GLN A 1 83 ? 26.685 23.242 38.959 1.00 55.25 83 GLN A CA 1
ATOM 623 C C . GLN A 1 83 ? 26.262 21.906 39.596 1.00 55.25 83 GLN A C 1
ATOM 625 O O . GLN A 1 83 ? 26.797 21.543 40.631 1.00 55.25 83 GLN A O 1
ATOM 630 N N . ASP A 1 84 ? 25.311 21.179 38.996 1.00 52.84 84 ASP A N 1
ATOM 631 C CA . ASP A 1 84 ? 24.833 19.883 39.511 1.00 52.84 84 ASP A CA 1
ATOM 632 C C . ASP A 1 84 ? 24.737 18.829 38.397 1.00 52.84 84 ASP A C 1
ATOM 634 O O . ASP A 1 84 ? 23.668 18.504 37.873 1.00 52.84 84 ASP A O 1
ATOM 638 N N . ASN A 1 85 ? 25.890 18.255 38.042 1.00 57.38 85 ASN A N 1
ATOM 639 C CA . ASN A 1 85 ? 26.013 17.240 36.987 1.00 57.38 85 ASN A CA 1
ATOM 640 C C . ASN A 1 85 ? 25.144 15.985 37.233 1.00 57.38 85 ASN A C 1
ATOM 642 O O . ASN A 1 85 ? 24.706 15.351 36.277 1.00 57.38 85 ASN A O 1
ATOM 646 N N . ASN A 1 86 ? 24.850 15.646 38.494 1.00 57.53 86 ASN A N 1
ATOM 647 C CA . ASN A 1 86 ? 24.110 14.428 38.851 1.00 57.53 86 ASN A CA 1
ATOM 648 C C . ASN A 1 86 ? 22.592 14.525 38.606 1.00 57.53 86 ASN A C 1
ATOM 650 O O . ASN A 1 86 ? 21.968 13.536 38.227 1.00 57.53 86 ASN A O 1
ATOM 654 N N . MET A 1 87 ? 21.975 15.699 38.793 1.00 54.88 87 MET A N 1
ATOM 655 C CA . MET A 1 87 ? 20.520 15.856 38.617 1.00 54.88 87 MET A CA 1
ATOM 656 C C . MET A 1 87 ? 20.121 15.937 37.137 1.00 54.88 87 MET A C 1
ATOM 658 O O . MET A 1 87 ? 19.037 15.491 36.752 1.00 54.88 87 MET A O 1
ATOM 662 N N . MET A 1 88 ? 21.015 16.464 36.296 1.00 58.47 88 MET A N 1
ATOM 663 C CA . MET A 1 88 ? 20.821 16.501 34.846 1.00 58.47 88 MET A CA 1
ATOM 664 C C . MET A 1 88 ? 20.858 15.100 34.231 1.00 58.47 88 MET A C 1
ATOM 666 O O . MET A 1 88 ? 20.057 14.810 33.345 1.00 58.47 88 MET A O 1
ATOM 670 N N . ASP A 1 89 ? 21.716 14.213 34.742 1.00 62.56 89 ASP A N 1
ATOM 671 C CA . ASP A 1 89 ? 21.840 12.837 34.253 1.00 62.56 89 ASP A CA 1
ATOM 672 C C . ASP A 1 89 ? 20.581 12.003 34.544 1.00 62.56 89 ASP A C 1
ATOM 674 O O . ASP A 1 89 ? 20.085 11.294 33.671 1.00 62.56 89 ASP A O 1
ATOM 678 N N . ALA A 1 90 ? 19.975 12.172 35.727 1.00 67.12 90 ALA A N 1
ATOM 679 C CA . ALA A 1 90 ? 18.725 11.499 36.085 1.00 67.12 90 ALA A CA 1
ATOM 680 C C . ALA A 1 90 ? 17.551 11.906 35.174 1.00 67.12 90 ALA A C 1
ATOM 682 O O . ALA A 1 90 ? 16.846 11.041 34.653 1.00 67.12 90 ALA A O 1
ATOM 683 N N . LYS A 1 91 ? 17.378 13.210 34.912 1.00 64.75 91 LYS A N 1
ATOM 684 C CA . LYS A 1 91 ? 16.319 13.712 34.015 1.00 64.75 91 LYS A CA 1
ATOM 685 C C . LYS A 1 91 ? 16.539 13.280 32.566 1.00 64.75 91 LYS A C 1
ATOM 687 O O . LYS A 1 91 ? 15.586 12.915 31.881 1.00 64.75 91 LYS A O 1
ATOM 692 N N . LEU A 1 92 ? 17.786 13.290 32.092 1.00 67.44 92 LEU A N 1
ATOM 693 C CA . LEU A 1 92 ? 18.109 12.815 30.746 1.00 67.44 92 LEU A CA 1
ATOM 694 C C . LEU A 1 92 ? 17.848 11.306 30.617 1.00 67.44 92 LEU A C 1
ATOM 696 O O . LEU A 1 92 ? 17.310 10.860 29.606 1.00 67.44 92 LEU A O 1
ATOM 700 N N . LYS A 1 93 ? 18.174 10.535 31.661 1.00 68.19 93 LYS A N 1
ATOM 701 C CA . LYS A 1 93 ? 17.939 9.090 31.741 1.00 68.19 93 LYS A CA 1
ATOM 702 C C . LYS A 1 93 ? 16.452 8.739 31.741 1.00 68.19 93 LYS A C 1
ATOM 704 O O . LYS A 1 93 ? 16.058 7.832 31.016 1.00 68.19 93 LYS A O 1
ATOM 709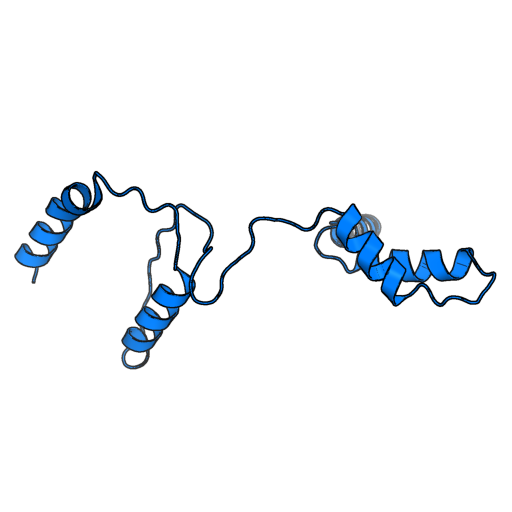 N N . GLU A 1 94 ? 15.621 9.460 32.492 1.00 65.69 94 GLU A N 1
ATOM 710 C CA . GLU A 1 94 ? 14.159 9.295 32.455 1.00 65.69 94 GLU A CA 1
ATOM 711 C C . GLU A 1 94 ? 13.603 9.526 31.046 1.00 65.69 94 GLU A C 1
ATOM 713 O O . GLU A 1 94 ? 12.822 8.725 30.535 1.00 65.69 94 GLU A O 1
ATOM 718 N N . VAL A 1 95 ? 14.062 10.576 30.368 1.00 67.00 95 VAL A N 1
ATOM 719 C CA . VAL A 1 95 ? 13.642 10.875 28.994 1.00 67.00 95 VAL A CA 1
ATOM 720 C C . VAL A 1 95 ? 14.156 9.827 27.996 1.00 67.00 95 VAL A C 1
ATOM 722 O O . VAL A 1 95 ? 13.428 9.444 27.081 1.00 67.00 95 VAL A O 1
ATOM 725 N N . GLU A 1 96 ? 15.372 9.304 28.177 1.00 64.94 96 GLU A N 1
ATOM 726 C CA . GLU A 1 96 ? 15.891 8.189 27.373 1.00 64.94 96 GLU A CA 1
ATOM 727 C C . GLU A 1 96 ? 15.105 6.886 27.565 1.00 64.94 96 GLU A C 1
ATOM 729 O O . GLU A 1 96 ? 14.988 6.117 26.609 1.00 64.94 96 GLU A O 1
ATOM 734 N N . LEU A 1 97 ? 14.559 6.637 28.761 1.00 64.38 97 LEU A N 1
ATOM 735 C CA . LEU A 1 97 ? 13.689 5.488 29.036 1.00 64.38 97 LEU A CA 1
ATOM 736 C C . LEU A 1 97 ? 12.325 5.620 28.348 1.00 64.38 97 LEU A C 1
ATOM 738 O O . LEU A 1 97 ? 11.769 4.621 27.904 1.00 64.38 97 LEU A O 1
ATOM 742 N N . LEU A 1 98 ? 11.802 6.842 28.223 1.00 61.97 98 LEU A N 1
ATOM 743 C CA . LEU A 1 98 ? 10.529 7.120 27.550 1.00 61.97 98 LEU A CA 1
ATOM 744 C C . LEU A 1 98 ? 10.651 7.195 26.023 1.00 61.97 98 LEU A C 1
ATOM 746 O O . LEU A 1 98 ? 9.636 7.188 25.327 1.00 61.97 98 LEU A O 1
ATOM 750 N N . ASN A 1 99 ? 11.871 7.266 25.483 1.00 62.81 99 ASN A N 1
ATOM 751 C CA . ASN A 1 99 ? 12.078 7.276 24.043 1.00 62.81 99 ASN A CA 1
ATOM 752 C C . ASN A 1 99 ? 11.825 5.866 23.464 1.00 62.81 99 ASN A C 1
ATOM 754 O O . ASN A 1 99 ? 12.612 4.951 23.739 1.00 62.81 99 ASN A O 1
ATOM 758 N N . PRO A 1 100 ? 10.803 5.673 22.602 1.00 52.84 100 PRO A N 1
ATOM 759 C CA . PRO A 1 100 ? 10.480 4.366 22.015 1.00 52.84 100 PRO A CA 1
ATOM 760 C C . PRO A 1 100 ? 11.626 3.769 21.184 1.00 52.84 100 PRO A C 1
ATOM 762 O O . PRO A 1 100 ? 11.617 2.583 20.866 1.00 52.84 100 PRO A O 1
ATOM 765 N N . LEU A 1 101 ? 12.639 4.572 20.848 1.00 54.91 101 LEU A N 1
ATOM 766 C CA . LEU A 1 101 ? 13.820 4.150 20.106 1.00 54.91 101 LEU A CA 1
ATOM 767 C C . LEU A 1 101 ? 14.847 3.375 20.948 1.00 54.91 101 LEU A C 1
ATOM 769 O O . LEU A 1 101 ? 15.718 2.716 20.378 1.00 54.91 101 LEU A O 1
ATOM 773 N N . ASN A 1 102 ? 14.801 3.469 22.283 1.00 56.38 102 ASN A N 1
ATOM 774 C CA . ASN A 1 102 ? 15.871 2.920 23.115 1.00 56.38 102 ASN A CA 1
ATOM 775 C C . ASN A 1 102 ? 15.648 1.463 23.547 1.00 56.38 102 ASN A C 1
ATOM 777 O O . ASN A 1 102 ? 16.592 0.868 24.050 1.00 56.38 102 ASN A O 1
ATOM 781 N N . ASN A 1 103 ? 14.454 0.881 23.351 1.00 55.62 103 ASN A N 1
ATOM 782 C CA . ASN A 1 103 ? 14.014 -0.448 23.836 1.00 55.62 103 ASN A CA 1
ATOM 783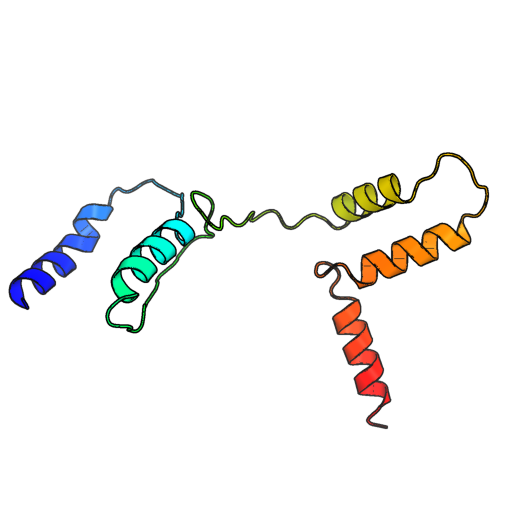 C C . ASN A 1 103 ? 14.291 -0.751 25.329 1.00 55.62 103 ASN A C 1
ATOM 785 O O . ASN A 1 103 ? 13.841 -1.764 25.843 1.00 55.62 103 ASN A O 1
ATOM 789 N N . SER A 1 104 ? 14.946 0.151 26.065 1.00 60.31 104 SER A N 1
ATOM 790 C CA . SER A 1 104 ? 15.362 -0.031 27.453 1.00 60.31 104 SER A CA 1
ATOM 791 C C . SER A 1 104 ? 14.181 -0.104 28.410 1.00 60.31 104 SER A C 1
ATOM 793 O O . SER A 1 104 ? 14.301 -0.714 29.463 1.00 60.31 104 SER A O 1
ATOM 795 N N . TYR A 1 105 ? 13.035 0.483 28.048 1.00 62.19 105 TYR A N 1
ATOM 796 C CA . TYR A 1 105 ? 11.796 0.282 28.795 1.00 62.19 105 TYR A CA 1
ATOM 797 C C . TYR A 1 105 ? 11.253 -1.139 28.626 1.00 62.19 105 TYR A C 1
ATOM 799 O O . TYR A 1 105 ? 10.806 -1.730 29.599 1.00 62.19 105 TYR A O 1
ATOM 807 N N . VAL A 1 106 ? 11.323 -1.705 27.417 1.00 64.06 106 VAL A N 1
ATOM 808 C CA . VAL A 1 106 ? 10.914 -3.094 27.159 1.00 64.06 106 VAL A CA 1
ATOM 809 C C . VAL A 1 106 ? 11.851 -4.058 27.885 1.00 64.06 106 VAL A C 1
ATOM 811 O O . VAL A 1 106 ? 11.367 -4.956 28.565 1.00 64.06 106 VAL A O 1
ATOM 814 N N . ASP A 1 107 ? 13.164 -3.819 27.834 1.00 65.44 107 ASP A N 1
ATOM 815 C CA . ASP A 1 107 ? 14.162 -4.630 28.543 1.00 65.44 107 ASP A CA 1
ATOM 816 C C . ASP A 1 107 ? 14.000 -4.523 30.075 1.00 65.44 107 ASP A C 1
ATOM 818 O O . ASP A 1 107 ? 14.061 -5.527 30.787 1.00 65.44 107 ASP A O 1
ATOM 822 N N . LEU A 1 108 ? 13.735 -3.318 30.601 1.00 71.88 108 LEU A N 1
ATOM 823 C CA . LEU A 1 108 ? 13.432 -3.093 32.020 1.00 71.88 108 LEU A CA 1
ATOM 824 C C . LEU A 1 108 ? 12.126 -3.777 32.430 1.00 71.88 108 LEU A C 1
ATOM 826 O O . LEU A 1 108 ? 12.084 -4.434 33.466 1.00 71.88 108 LEU A O 1
ATOM 830 N N . ALA A 1 109 ? 11.069 -3.645 31.629 1.00 68.62 109 ALA A N 1
ATOM 831 C CA . ALA A 1 109 ? 9.792 -4.293 31.886 1.00 68.62 109 ALA A CA 1
ATOM 832 C C . ALA A 1 109 ? 9.946 -5.818 31.871 1.00 68.62 109 ALA A C 1
ATOM 834 O O . ALA A 1 109 ? 9.471 -6.477 32.791 1.00 68.62 109 ALA A O 1
ATOM 835 N N . GLN A 1 110 ? 10.672 -6.387 30.901 1.00 68.44 110 GLN A N 1
ATOM 836 C CA . GLN A 1 110 ? 10.992 -7.816 30.874 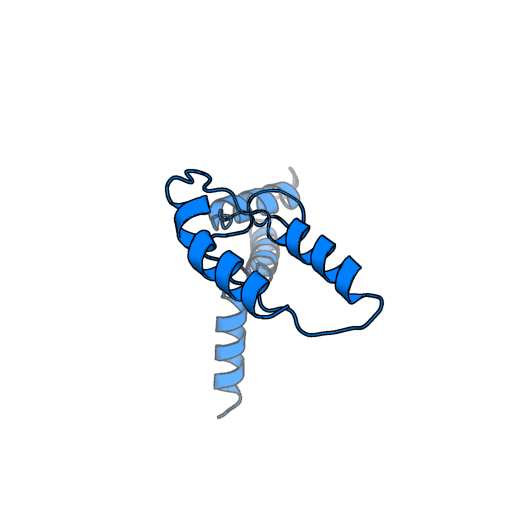1.00 68.44 110 GLN A CA 1
ATOM 837 C C . GLN A 1 110 ? 11.776 -8.248 32.111 1.00 68.44 110 GLN A C 1
ATOM 839 O O . GLN A 1 110 ? 11.410 -9.244 32.723 1.00 68.44 110 GLN A O 1
ATOM 844 N N . SER A 1 111 ? 12.797 -7.488 32.508 1.00 73.31 111 SER A N 1
ATOM 845 C CA . SER A 1 111 ? 13.579 -7.750 33.718 1.00 73.31 111 SER A CA 1
ATOM 846 C C . SER A 1 111 ? 12.692 -7.765 34.968 1.00 73.31 111 SER A C 1
ATOM 848 O O . SER A 1 111 ? 12.636 -8.770 35.672 1.00 73.31 111 SER A O 1
ATOM 850 N N . ILE A 1 112 ? 11.898 -6.712 35.196 1.00 75.88 112 ILE A N 1
ATOM 851 C CA . ILE A 1 112 ? 10.967 -6.629 36.335 1.00 75.88 112 ILE A CA 1
ATOM 852 C C . ILE A 1 112 ? 9.975 -7.800 36.324 1.00 75.88 112 ILE A C 1
ATOM 854 O O . ILE A 1 112 ? 9.732 -8.402 37.366 1.00 75.88 112 ILE A O 1
ATOM 858 N N . THR A 1 113 ? 9.438 -8.157 35.154 1.00 69.75 113 THR A N 1
ATOM 859 C CA . THR A 1 113 ? 8.467 -9.256 35.030 1.00 69.75 113 THR A CA 1
ATOM 860 C C . THR A 1 113 ? 9.119 -10.617 35.293 1.00 69.75 113 THR A C 1
ATOM 862 O O . THR A 1 113 ? 8.510 -11.476 35.922 1.00 69.75 113 THR A O 1
ATOM 865 N N . GLN A 1 114 ? 10.372 -10.820 34.871 1.00 62.41 114 GLN A N 1
ATOM 866 C CA . GLN A 1 114 ? 11.137 -12.041 35.152 1.00 62.41 114 GLN A CA 1
ATOM 867 C C . GLN A 1 114 ? 11.434 -12.204 36.648 1.00 62.41 114 GLN A C 1
ATOM 869 O O . GLN A 1 114 ? 11.369 -13.320 37.157 1.00 62.41 114 GLN A O 1
ATOM 874 N N . PHE A 1 115 ? 11.686 -11.109 37.371 1.00 57.47 115 PHE A N 1
ATOM 875 C CA . PHE A 1 115 ? 11.880 -11.134 38.826 1.00 57.47 115 PHE A CA 1
ATOM 876 C C . PHE A 1 115 ? 10.584 -11.324 39.631 1.00 57.47 115 PHE A C 1
ATOM 878 O O . PHE A 1 115 ? 10.656 -11.609 40.822 1.00 57.47 115 PHE A O 1
ATOM 885 N N . GLN A 1 116 ? 9.408 -11.190 39.010 1.00 52.50 116 GLN A N 1
ATOM 886 C CA . GLN A 1 116 ? 8.107 -11.408 39.657 1.00 52.50 116 GLN A CA 1
ATOM 887 C C . GLN A 1 116 ? 7.575 -12.846 39.516 1.00 52.50 116 GLN A C 1
ATOM 889 O O . GLN A 1 116 ? 6.536 -13.157 40.092 1.00 52.50 116 GLN A O 1
ATOM 894 N N . ILE A 1 117 ? 8.264 -13.719 38.767 1.00 48.88 117 ILE A N 1
ATOM 895 C CA . ILE A 1 117 ? 7.894 -15.141 38.586 1.00 48.88 117 ILE A CA 1
ATOM 896 C C . ILE A 1 117 ? 8.716 -16.071 39.517 1.00 48.88 117 ILE A C 1
ATOM 898 O O . ILE A 1 117 ? 8.664 -17.290 39.382 1.00 48.88 117 ILE A O 1
ATOM 902 N N . ALA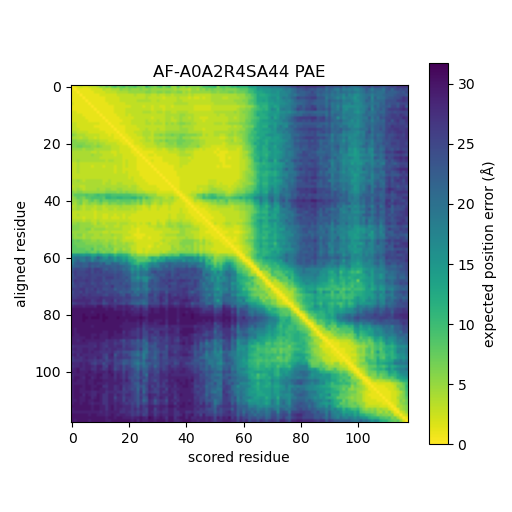 A 1 118 ? 9.456 -15.524 40.487 1.00 42.78 118 ALA A N 1
ATOM 903 C CA . ALA A 1 118 ? 10.151 -16.307 41.517 1.00 42.78 118 ALA A CA 1
ATOM 904 C C . ALA A 1 118 ? 9.298 -16.497 42.779 1.00 42.78 118 ALA A C 1
ATOM 906 O O . ALA A 1 118 ? 8.705 -15.495 43.242 1.00 42.78 118 ALA A O 1
#

pLDDT: mean 76.6, std 17.15, range [42.78, 98.12]

Solvent-accessible surface area (backbone atoms only — not comparable to full-atom values): 7432 Å² total; per-residue (Å²): 112,63,72,63,50,52,54,50,60,70,43,46,64,68,78,53,68,83,67,79,79,84,77,25,44,53,39,43,51,50,52,55,50,47,64,67,30,67,83,79,55,87,86,88,87,82,91,77,94,65,72,28,64,35,76,41,81,51,51,76,86,73,69,76,50,74,67,59,54,51,53,55,53,47,63,75,71,54,61,99,73,75,97,50,75,68,64,56,51,54,57,52,48,55,53,50,46,69,36,87,87,58,53,52,47,58,54,49,50,50,50,57,54,61,67,68,76,112

Radius of gyration: 24.37 Å; Cα contacts (8 Å, |Δi|>4): 56; chains: 1; bounding box: 48×44×61 Å

Organism: NCBI:txid2018547

Nearest PDB structures (foldseek):
  6zga-assembly1_F  TM=8.009E-01  e=3.577E-01  Saccharomyces cerevisiae S288C

Mean predicted aligned error: 15.04 Å

Sequence (118 aa):
CQNTIDILLDNLPAMWRNNKTIDCCAGSAIKAATLVLKKIGGKMILFLSSIPNIGELTVNASRESKTTSKSKYKNIYGSNNTQDNNMMDAKLKEVELLNPLNNSYVDLAQSITQFQIA

Secondary structure (DSSP, 8-state):
-HHHHHHHHHHHHHHHTT-------HHHHHHHHHHHHTTT--------SS---SSTT---S-PPPHHHHHHHHHHHH--S----HHHHHHHHHHHHHH-TTS-HHHHHHHHHHHHT--

Foldseek 3Di:
DVVVVVVCVVCVCVVCVPPPDPAAAVVVVVVVVCVVCVPPHDDDDDDDDDAHCDHPPHDDPDDPDPVNVLVVVCVVLVDVDDDDPPVSVVVSVVVLCVPPVNCVVVVVVVVVVVVVVD

InterPro domains:
  IPR006896 Sec23/Sec24, trunk domain [PF04811] (1-82)
  IPR036465 von Willebrand factor A-like domain superfamily [G3DSA:3.40.50.410] (1-118)
  IPR036465 von Willebrand factor A-like domain superfamily [SSF53300] (1-117)
  IPR050550 SEC23/SEC24 family, SEC24 subfamily [PTHR13803] (1-117)